Protein AF-A0A1Z5L1W4-F1 (afdb_monomer_lite)

Structure (mmCIF, N/CA/C/O backbone):
data_AF-A0A1Z5L1W4-F1
#
_entry.id   AF-A0A1Z5L1W4-F1
#
loop_
_atom_site.group_PDB
_atom_site.id
_atom_site.type_symbol
_atom_site.label_atom_id
_atom_site.label_alt_id
_atom_site.label_comp_id
_atom_site.label_asym_id
_atom_site.label_entity_id
_atom_site.label_seq_id
_atom_site.pdbx_PDB_ins_code
_atom_site.Cartn_x
_atom_site.Cartn_y
_atom_site.Cartn_z
_atom_site.occupancy
_atom_site.B_iso_or_equiv
_atom_site.auth_seq_id
_atom_site.auth_comp_id
_atom_site.auth_asym_id
_atom_site.auth_atom_id
_atom_site.pdbx_PDB_model_num
ATOM 1 N N . MET A 1 1 ? -1.604 -11.770 1.057 1.00 93.19 1 MET A N 1
ATOM 2 C CA . MET A 1 1 ? -1.710 -11.382 -0.365 1.00 93.19 1 MET A CA 1
ATOM 3 C C . MET A 1 1 ? -0.451 -11.802 -1.114 1.00 93.19 1 MET A C 1
ATOM 5 O O . MET A 1 1 ? 0.637 -11.669 -0.564 1.00 93.19 1 MET A O 1
ATOM 9 N N . VAL A 1 2 ? -0.589 -12.311 -2.341 1.00 95.31 2 VAL A N 1
ATOM 10 C CA . VAL A 1 2 ? 0.528 -12.642 -3.246 1.00 95.31 2 VAL A CA 1
ATOM 11 C C . VAL A 1 2 ? 0.276 -11.932 -4.571 1.00 95.31 2 VAL A C 1
ATOM 13 O O . VAL A 1 2 ? -0.836 -12.014 -5.083 1.00 95.31 2 VAL A O 1
ATOM 16 N N . PHE A 1 3 ? 1.268 -11.223 -5.106 1.00 95.44 3 PHE A N 1
ATOM 17 C CA . PHE A 1 3 ? 1.092 -10.389 -6.296 1.00 95.44 3 PHE A CA 1
ATOM 18 C C . PHE A 1 3 ? 2.382 -10.239 -7.113 1.00 95.44 3 PHE A C 1
ATOM 20 O O . PHE A 1 3 ? 3.476 -10.598 -6.672 1.00 95.44 3 PHE A O 1
ATOM 27 N N . ARG A 1 4 ? 2.247 -9.703 -8.331 1.00 95.19 4 ARG A N 1
ATOM 28 C CA . ARG A 1 4 ? 3.362 -9.285 -9.191 1.00 95.19 4 ARG A CA 1
ATOM 29 C C . ARG A 1 4 ? 3.053 -7.908 -9.764 1.00 95.19 4 ARG A C 1
ATOM 31 O O . ARG A 1 4 ? 1.977 -7.719 -10.321 1.00 95.19 4 ARG A O 1
ATOM 38 N N . VAL A 1 5 ? 4.008 -6.987 -9.664 1.00 95.12 5 VAL A N 1
ATOM 39 C CA . VAL A 1 5 ? 3.974 -5.703 -10.375 1.00 95.12 5 VAL A CA 1
ATOM 40 C C . VAL A 1 5 ? 5.084 -5.725 -11.414 1.00 95.12 5 VAL A C 1
ATOM 42 O O . VAL A 1 5 ? 6.263 -5.834 -11.074 1.00 95.12 5 VAL A O 1
ATOM 45 N N . THR A 1 6 ? 4.713 -5.663 -12.688 1.00 94.50 6 THR A N 1
ATOM 46 C CA . THR A 1 6 ? 5.654 -5.739 -13.811 1.00 94.50 6 THR A CA 1
ATOM 47 C C . THR A 1 6 ? 5.457 -4.562 -14.747 1.00 94.50 6 THR A C 1
ATOM 49 O O . THR A 1 6 ? 4.325 -4.194 -15.044 1.00 94.50 6 THR A O 1
ATOM 52 N N . GLY A 1 7 ? 6.549 -4.000 -15.252 1.00 94.19 7 GLY A N 1
ATOM 53 C CA . GLY A 1 7 ? 6.509 -2.914 -16.224 1.00 94.19 7 GLY A CA 1
ATOM 54 C C . GLY A 1 7 ? 7.830 -2.783 -16.969 1.00 94.19 7 GLY A C 1
ATOM 55 O O . GLY A 1 7 ? 8.856 -3.306 -16.534 1.00 94.19 7 GLY A O 1
ATOM 56 N N . ARG A 1 8 ? 7.808 -2.085 -18.108 1.00 92.44 8 ARG A N 1
ATOM 57 C CA . ARG A 1 8 ? 9.028 -1.801 -18.870 1.00 92.44 8 ARG A CA 1
ATOM 58 C C . ARG A 1 8 ? 9.893 -0.797 -18.106 1.00 92.44 8 ARG A C 1
ATOM 60 O O . ARG A 1 8 ? 9.390 0.223 -17.653 1.00 92.44 8 ARG A O 1
ATOM 67 N N . GLY A 1 9 ? 11.194 -1.064 -18.035 1.00 88.06 9 GLY A N 1
ATOM 68 C CA . GLY A 1 9 ? 12.161 -0.168 -17.404 1.00 88.06 9 GLY A CA 1
ATOM 69 C C . GLY A 1 9 ? 12.188 -0.247 -15.876 1.00 88.06 9 GLY A C 1
ATOM 70 O O . GLY A 1 9 ? 11.496 -1.049 -15.248 1.00 88.06 9 GLY A O 1
ATOM 71 N N . ARG A 1 10 ? 13.054 0.584 -15.285 1.00 81.50 10 ARG A N 1
ATOM 72 C CA . ARG A 1 10 ? 13.281 0.620 -13.835 1.00 81.50 10 ARG A CA 1
ATOM 73 C C . ARG A 1 10 ? 12.176 1.367 -13.090 1.00 81.50 10 ARG A C 1
ATOM 75 O O . ARG A 1 10 ? 11.801 0.944 -12.007 1.00 81.50 10 ARG A O 1
ATOM 82 N N . LEU A 1 11 ? 11.616 2.424 -13.676 1.00 84.44 11 LEU A N 1
ATOM 83 C CA . LEU A 1 11 ? 10.526 3.215 -13.091 1.00 84.44 11 LEU A CA 1
ATOM 84 C C . LEU A 1 11 ? 9.157 2.701 -13.553 1.00 84.44 11 LEU A C 1
ATOM 86 O O . LEU A 1 11 ? 9.052 1.998 -14.559 1.00 84.44 11 LEU A O 1
ATOM 90 N N . GLY A 1 12 ? 8.117 2.972 -12.778 1.00 89.38 12 GLY A N 1
ATOM 91 C CA . GLY A 1 12 ? 6.736 2.605 -13.077 1.00 89.38 12 GLY A CA 1
ATOM 92 C C . GLY A 1 12 ? 5.840 2.940 -11.898 1.00 89.38 12 GLY A C 1
ATOM 93 O O . GLY A 1 12 ? 6.330 3.027 -10.778 1.00 89.38 12 GLY A O 1
ATOM 94 N N . ALA A 1 13 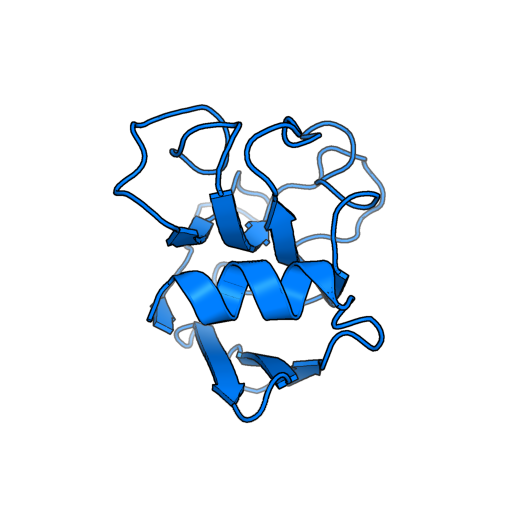? 4.566 3.163 -12.194 1.00 91.19 13 ALA A N 1
ATOM 95 C CA . ALA A 1 13 ? 3.652 3.892 -11.331 1.00 91.19 13 ALA A CA 1
ATOM 96 C C . ALA A 1 13 ? 2.212 3.357 -11.474 1.00 91.19 13 ALA A C 1
ATOM 98 O O . ALA A 1 13 ? 1.908 2.678 -12.460 1.00 91.19 13 ALA A O 1
ATOM 99 N N . ASP A 1 14 ? 1.300 3.624 -10.537 1.00 90.31 14 ASP A N 1
ATOM 100 C CA . ASP A 1 14 ? 1.555 4.233 -9.213 1.00 90.31 14 ASP A CA 1
ATOM 101 C C . ASP A 1 14 ? 1.822 3.143 -8.168 1.00 90.31 14 ASP A C 1
ATOM 103 O O . ASP A 1 14 ? 2.757 3.222 -7.378 1.00 90.31 14 ASP A O 1
ATOM 107 N N . GLY A 1 15 ? 1.103 2.023 -8.250 1.00 94.88 15 GLY A N 1
ATOM 108 C CA . 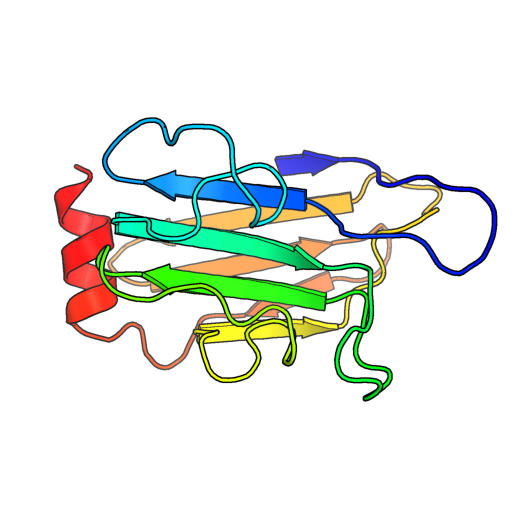GLY A 1 15 ? 1.301 0.873 -7.377 1.00 94.88 15 GLY A CA 1
ATOM 109 C C . GLY A 1 15 ? 0.006 0.101 -7.182 1.00 94.88 15 GLY A C 1
ATOM 110 O O . GLY A 1 15 ? -0.807 -0.008 -8.100 1.00 94.88 15 GLY A O 1
ATOM 111 N N . LEU A 1 16 ? -0.195 -0.436 -5.981 1.00 96.31 16 LEU A N 1
ATOM 112 C CA . LEU A 1 16 ? -1.456 -1.069 -5.593 1.00 96.31 16 LEU A CA 1
ATOM 113 C C . LEU A 1 16 ? -1.731 -0.901 -4.101 1.00 96.31 16 LEU A C 1
ATOM 115 O O . LEU A 1 16 ? -0.823 -0.648 -3.311 1.00 96.31 16 LEU A O 1
ATOM 119 N N . ALA A 1 17 ? -2.985 -1.106 -3.714 1.00 96.62 17 ALA A N 1
ATOM 120 C CA . ALA A 1 17 ? -3.413 -1.014 -2.329 1.00 96.62 17 ALA A CA 1
ATOM 121 C C . ALA A 1 17 ? -4.267 -2.215 -1.918 1.00 96.62 17 ALA A C 1
ATOM 123 O O . ALA A 1 17 ? -5.083 -2.721 -2.691 1.00 96.62 17 ALA A O 1
ATOM 124 N N . PHE A 1 18 ? -4.095 -2.646 -0.672 1.00 96.19 18 PHE A N 1
ATOM 125 C CA . PHE A 1 18 ? -5.028 -3.519 0.027 1.00 96.19 18 PHE A CA 1
ATOM 126 C C . PHE A 1 18 ? -5.907 -2.679 0.955 1.00 96.19 18 PHE A C 1
ATOM 128 O O . PHE A 1 18 ? -5.402 -1.823 1.680 1.00 96.19 18 PHE A O 1
ATOM 135 N N . TRP A 1 19 ? -7.206 -2.970 0.966 1.00 95.00 19 TRP A N 1
ATOM 136 C CA . TRP A 1 19 ? -8.202 -2.227 1.731 1.00 95.00 19 TRP A CA 1
ATOM 137 C C . TRP A 1 19 ? -8.930 -3.138 2.717 1.00 95.00 19 TRP A C 1
ATOM 139 O O . TRP A 1 19 ? -9.407 -4.210 2.345 1.00 95.00 19 TRP A O 1
ATOM 149 N N . TYR A 1 20 ? -9.053 -2.677 3.958 1.00 93.62 20 TYR A N 1
ATOM 150 C CA . TYR A 1 20 ? -9.950 -3.232 4.967 1.00 93.62 20 TYR A CA 1
ATOM 151 C C . TYR A 1 20 ? -10.772 -2.086 5.559 1.00 93.62 20 TYR A C 1
ATOM 153 O O . TYR A 1 20 ? -10.296 -1.338 6.414 1.00 93.62 20 TYR A O 1
ATOM 161 N N . THR A 1 21 ? -11.978 -1.908 5.028 1.00 93.75 21 THR A N 1
ATOM 162 C CA . THR A 1 21 ? -12.835 -0.736 5.246 1.00 93.75 21 THR A CA 1
ATOM 163 C C . THR A 1 21 ? -14.245 -1.152 5.660 1.00 93.75 21 THR A C 1
ATOM 165 O O . THR A 1 21 ? -14.663 -2.279 5.400 1.00 93.75 21 THR A O 1
ATOM 168 N N . ASP A 1 22 ? -14.985 -0.231 6.278 1.00 92.88 22 ASP A N 1
ATOM 169 C CA . ASP A 1 22 ? -16.388 -0.401 6.711 1.00 92.88 22 ASP A CA 1
ATOM 170 C C . ASP A 1 22 ? -17.355 -0.775 5.592 1.00 92.88 22 ASP A C 1
ATOM 172 O O . ASP A 1 22 ? -18.340 -1.483 5.802 1.00 92.88 22 ASP A O 1
ATOM 176 N N . ARG A 1 23 ? -17.059 -0.316 4.383 1.00 91.38 23 ARG A N 1
ATOM 177 C CA . ARG A 1 23 ? -17.838 -0.598 3.186 1.00 91.38 23 ARG A CA 1
ATOM 178 C C . ARG A 1 23 ? -16.936 -0.784 1.984 1.00 91.38 23 ARG A C 1
ATOM 180 O O . ARG A 1 23 ? -15.778 -0.366 1.966 1.00 91.38 23 ARG A O 1
ATOM 187 N N . ARG A 1 24 ? -17.502 -1.364 0.926 1.00 93.31 24 ARG A N 1
ATOM 188 C CA . ARG A 1 24 ? -16.854 -1.387 -0.385 1.00 93.31 24 ARG A CA 1
ATOM 189 C C . ARG A 1 24 ? -16.745 0.042 -0.914 1.00 93.31 24 ARG A C 1
ATOM 191 O O . ARG A 1 24 ? -17.760 0.703 -1.127 1.00 93.31 24 ARG A O 1
ATOM 198 N N . MET A 1 25 ? -15.519 0.487 -1.152 1.00 94.12 25 MET A N 1
ATOM 199 C CA . MET A 1 25 ? -15.248 1.836 -1.638 1.00 94.12 25 MET A CA 1
ATOM 200 C C . MET A 1 25 ? -15.520 1.953 -3.150 1.00 94.12 25 MET A C 1
ATOM 202 O O . MET A 1 25 ? -15.318 0.978 -3.886 1.00 94.12 25 MET A O 1
ATOM 206 N N . PRO A 1 26 ? -15.995 3.117 -3.635 1.00 95.06 26 PRO A N 1
ATOM 207 C CA . PRO A 1 26 ? -16.034 3.408 -5.063 1.00 95.06 26 PRO A CA 1
ATOM 208 C C . PRO A 1 26 ? -14.615 3.603 -5.617 1.00 95.06 26 PRO A C 1
ATOM 210 O O . PRO A 1 26 ? -13.658 3.797 -4.864 1.00 95.06 26 PRO A O 1
ATOM 213 N N . SER A 1 27 ? -14.488 3.571 -6.944 1.00 96.31 27 SER A N 1
ATOM 214 C CA . SER A 1 27 ? -13.237 3.926 -7.618 1.00 96.31 27 SER A CA 1
ATOM 215 C C . SER A 1 27 ? -12.864 5.385 -7.358 1.00 96.31 27 SER A C 1
ATOM 217 O O . SER A 1 27 ? -13.741 6.237 -7.219 1.00 96.31 27 SER A O 1
ATOM 219 N N . GLY A 1 28 ? -11.567 5.676 -7.320 1.00 95.75 28 GLY A N 1
ATOM 220 C CA . GLY A 1 28 ? -11.062 7.015 -7.033 1.00 95.75 28 GLY A CA 1
ATOM 221 C C . GLY A 1 28 ? -9.550 7.139 -7.241 1.00 95.75 28 GLY A C 1
ATOM 222 O O . GLY A 1 28 ? -8.942 6.242 -7.834 1.00 95.75 28 GLY A O 1
ATOM 223 N N . PRO A 1 29 ? -8.949 8.250 -6.783 1.00 94.81 29 PRO A N 1
ATOM 224 C CA . PRO A 1 29 ? -7.563 8.586 -7.096 1.00 94.81 29 PRO A CA 1
ATOM 225 C C . PRO A 1 29 ? -6.534 7.765 -6.308 1.00 94.81 29 PRO A C 1
ATOM 227 O O . PRO A 1 29 ? -5.425 7.579 -6.787 1.00 94.81 29 PRO A O 1
ATOM 230 N N . VAL A 1 30 ? -6.882 7.220 -5.138 1.00 95.69 30 VAL A N 1
ATOM 231 C CA . VAL A 1 30 ? -5.920 6.548 -4.251 1.00 95.69 30 VAL A CA 1
ATOM 232 C C . VAL A 1 30 ? -5.755 5.095 -4.671 1.00 95.69 30 VAL A C 1
ATOM 234 O O . VAL A 1 30 ? -6.547 4.234 -4.283 1.00 95.69 30 VAL A O 1
ATOM 237 N N . PHE A 1 31 ? -4.746 4.818 -5.502 1.00 95.31 31 PHE A N 1
ATOM 238 C CA . PHE A 1 31 ? -4.461 3.478 -6.039 1.00 95.31 31 PHE A CA 1
ATOM 239 C C . PHE A 1 31 ? -5.711 2.798 -6.640 1.00 95.31 31 PHE A C 1
ATOM 241 O O . PHE A 1 31 ? -5.929 1.593 -6.490 1.00 95.31 31 PHE A O 1
ATOM 248 N N . GLY A 1 32 ? -6.567 3.596 -7.291 1.00 95.19 32 GLY A N 1
ATOM 249 C CA . GLY A 1 32 ? -7.822 3.157 -7.906 1.00 95.19 32 GLY A CA 1
ATOM 250 C C . GLY A 1 32 ? -9.054 3.161 -6.990 1.00 95.19 32 GLY A C 1
ATOM 251 O O . GLY A 1 32 ? -10.128 2.758 -7.441 1.00 95.19 32 GLY A O 1
ATOM 252 N N . SER A 1 33 ? -8.941 3.620 -5.740 1.00 96.19 33 SER A N 1
ATOM 253 C CA . SER A 1 33 ? -10.025 3.702 -4.748 1.00 96.19 33 SER A CA 1
ATOM 254 C C . SER A 1 33 ? -10.269 5.139 -4.262 1.00 96.19 33 SER A C 1
ATOM 256 O O . SER A 1 33 ? -9.481 6.049 -4.516 1.00 96.19 33 SER A O 1
ATOM 258 N N . SER A 1 34 ? -11.393 5.350 -3.580 1.00 95.00 34 SER A N 1
ATOM 259 C CA . SER A 1 34 ? -11.791 6.625 -2.967 1.00 95.00 34 SER A CA 1
ATOM 260 C C . SER A 1 34 ? -10.719 7.209 -2.033 1.00 95.00 34 SER A C 1
ATOM 262 O O . SER A 1 34 ? -10.028 6.473 -1.332 1.00 95.00 34 SER A O 1
ATOM 264 N N . ASP A 1 35 ? -10.640 8.539 -1.970 1.00 93.94 35 ASP A N 1
ATOM 265 C CA . ASP A 1 35 ? -9.664 9.297 -1.169 1.00 93.94 35 ASP A CA 1
ATOM 266 C C . ASP A 1 35 ? -9.942 9.316 0.340 1.00 93.94 35 ASP A C 1
ATOM 268 O O . ASP A 1 35 ? -9.021 9.420 1.147 1.00 93.94 35 ASP A O 1
ATOM 272 N N . LYS A 1 36 ? -11.213 9.189 0.714 1.00 93.94 36 LYS A N 1
ATOM 273 C CA . LYS A 1 36 ? -11.709 9.138 2.087 1.00 93.94 36 LYS A CA 1
ATOM 274 C C . LYS A 1 36 ? -12.222 7.746 2.374 1.00 93.94 36 LYS A C 1
ATOM 276 O O . LYS A 1 36 ? -13.202 7.320 1.767 1.00 93.94 36 LYS A O 1
ATOM 281 N N . TRP A 1 37 ? -11.597 7.052 3.316 1.00 94.00 37 TRP A N 1
ATOM 282 C CA . TRP A 1 37 ? -12.027 5.728 3.762 1.00 94.00 37 TRP A CA 1
ATOM 283 C C . TRP A 1 37 ? -12.077 5.657 5.283 1.00 94.00 37 TRP A C 1
ATOM 285 O O . TRP A 1 37 ? -11.333 6.354 5.969 1.00 94.00 37 TRP A O 1
ATOM 295 N N . LEU A 1 38 ? -12.947 4.794 5.799 1.00 93.62 38 LEU A N 1
ATOM 296 C CA . LEU A 1 38 ? -13.011 4.452 7.212 1.00 93.62 38 LEU A CA 1
ATOM 297 C C . LEU A 1 38 ? -12.407 3.054 7.388 1.00 93.62 38 LEU A C 1
ATOM 299 O O . LEU A 1 38 ? -13.022 2.058 7.011 1.00 93.62 38 LEU A O 1
ATOM 303 N N . GLY A 1 39 ? -11.179 2.977 7.902 1.00 93.12 39 GLY A N 1
ATOM 304 C CA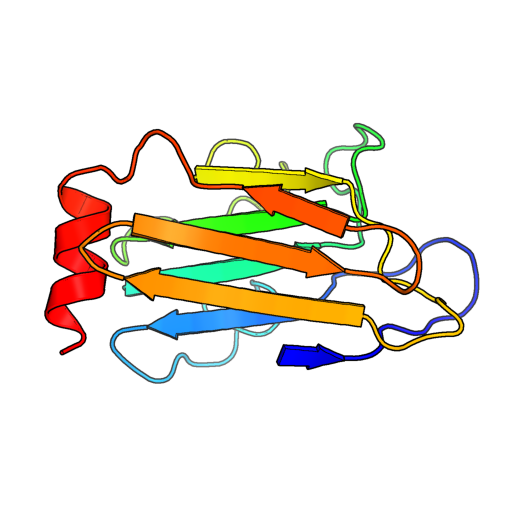 . GLY A 1 39 ? -10.471 1.708 8.095 1.00 93.12 39 GLY A CA 1
ATOM 305 C C . GLY A 1 39 ? -8.988 1.754 7.728 1.00 93.12 39 GLY A C 1
ATOM 306 O O . GLY A 1 39 ? -8.335 2.793 7.834 1.00 93.12 39 GLY A O 1
ATOM 307 N N . LEU A 1 40 ? -8.452 0.608 7.309 1.00 93.56 40 LEU A N 1
ATOM 308 C CA . LEU A 1 40 ? -7.041 0.377 6.998 1.00 93.56 40 LEU A CA 1
ATOM 309 C C . LEU A 1 40 ? -6.802 0.340 5.480 1.00 93.56 40 LEU A C 1
ATOM 311 O O . LEU A 1 40 ? -7.453 -0.414 4.756 1.00 93.56 40 LEU A O 1
ATOM 315 N N . GLY A 1 41 ? -5.808 1.101 5.030 1.00 95.19 41 GLY A N 1
ATOM 316 C CA . GLY A 1 41 ? -5.166 0.967 3.726 1.00 95.19 41 GLY A CA 1
ATOM 317 C C . GLY A 1 41 ? -3.727 0.483 3.901 1.00 95.19 41 GLY A C 1
ATOM 318 O O . GLY A 1 41 ? -3.000 0.987 4.758 1.00 95.19 41 GLY A O 1
ATOM 319 N N . VAL A 1 42 ? -3.308 -0.504 3.112 1.00 95.94 42 VAL A N 1
ATOM 320 C CA . VAL A 1 42 ? -1.901 -0.915 3.007 1.00 95.94 42 VAL A CA 1
ATOM 321 C C . VAL A 1 42 ? -1.453 -0.683 1.574 1.00 95.94 42 VAL A C 1
ATOM 323 O O . VAL A 1 42 ? -1.925 -1.359 0.660 1.00 95.94 42 VAL A O 1
ATOM 326 N N . PHE A 1 43 ? -0.556 0.277 1.391 1.00 96.62 43 PHE A N 1
ATOM 327 C CA . PHE A 1 43 ? -0.103 0.760 0.095 1.00 96.62 43 PHE A CA 1
ATOM 328 C C . PHE A 1 43 ? 1.229 0.120 -0.269 1.00 96.62 43 PHE A C 1
ATOM 330 O O . PHE A 1 43 ? 2.129 0.024 0.563 1.00 96.62 43 PHE A O 1
ATOM 337 N N . MET A 1 44 ? 1.333 -0.334 -1.509 1.00 96.12 44 MET A N 1
ATOM 338 C CA . MET A 1 44 ? 2.571 -0.733 -2.164 1.00 96.12 44 MET A CA 1
ATOM 339 C C . MET A 1 44 ? 2.825 0.295 -3.255 1.00 96.12 44 MET A C 1
ATOM 341 O O . MET A 1 44 ? 2.402 0.116 -4.399 1.00 96.12 44 MET A O 1
ATOM 345 N N . ASP A 1 45 ? 3.463 1.385 -2.847 1.00 95.69 45 ASP A N 1
ATOM 346 C CA . ASP A 1 45 ? 3.760 2.535 -3.682 1.00 95.69 45 ASP A CA 1
ATOM 347 C C . ASP A 1 45 ? 5.057 2.300 -4.449 1.00 95.69 45 ASP A C 1
ATOM 349 O O . ASP A 1 45 ? 6.063 1.864 -3.889 1.00 95.69 45 ASP A O 1
ATOM 353 N N . SER A 1 46 ? 5.018 2.507 -5.756 1.00 94.31 46 SER A N 1
ATOM 354 C CA . SER A 1 46 ? 6.159 2.286 -6.638 1.00 94.31 46 SER A CA 1
ATOM 355 C C . SER A 1 46 ? 6.711 3.546 -7.271 1.00 94.31 46 SER A C 1
ATOM 357 O O . SER A 1 46 ? 7.805 3.479 -7.842 1.00 94.31 46 SER A O 1
ATOM 359 N N . PHE A 1 47 ? 5.978 4.651 -7.181 1.00 93.44 47 PHE A N 1
ATOM 360 C CA . PHE A 1 47 ? 6.371 5.913 -7.772 1.00 93.44 47 PHE A CA 1
ATOM 361 C C . PHE A 1 47 ? 6.809 6.867 -6.672 1.00 93.44 47 PHE A C 1
ATOM 363 O O . PHE A 1 47 ? 6.288 6.821 -5.572 1.00 93.44 47 PHE A O 1
ATOM 370 N N . ASP A 1 48 ? 7.838 7.650 -6.956 1.00 90.88 48 ASP A N 1
ATOM 371 C CA . ASP A 1 48 ? 8.412 8.606 -6.016 1.00 90.88 48 ASP A CA 1
ATOM 372 C C . ASP A 1 48 ? 7.854 9.987 -6.372 1.00 90.88 48 ASP A C 1
ATOM 374 O O . ASP A 1 48 ? 8.403 10.669 -7.246 1.00 90.88 48 ASP A O 1
ATOM 378 N N . ASN A 1 49 ? 6.706 10.364 -5.794 1.00 90.06 49 ASN A N 1
ATOM 379 C CA . ASN A 1 49 ? 6.109 11.671 -6.078 1.00 90.06 49 ASN A CA 1
ATOM 380 C C . ASN A 1 49 ? 6.842 12.799 -5.338 1.00 90.06 49 ASN A C 1
ATOM 382 O O . ASN A 1 49 ? 6.844 13.939 -5.815 1.00 90.06 49 ASN A O 1
ATOM 386 N N . ASP A 1 50 ? 7.478 12.496 -4.202 1.00 89.31 50 ASP A N 1
ATOM 387 C CA . ASP A 1 50 ? 8.138 13.482 -3.344 1.00 89.31 50 ASP A CA 1
ATOM 388 C C . ASP A 1 50 ? 9.633 13.706 -3.669 1.00 89.31 50 ASP A C 1
ATOM 390 O O . ASP A 1 50 ? 10.264 14.621 -3.127 1.00 89.31 50 ASP A O 1
ATOM 394 N N . ASN A 1 51 ? 10.168 12.940 -4.626 1.00 89.50 51 ASN A N 1
ATOM 395 C CA . ASN A 1 51 ? 11.553 12.919 -5.101 1.00 89.50 51 ASN A CA 1
ATOM 396 C C . ASN A 1 51 ? 12.591 12.635 -4.000 1.00 89.50 51 ASN A C 1
ATOM 398 O O . ASN A 1 51 ? 13.737 13.103 -4.088 1.00 89.50 51 ASN A O 1
ATOM 402 N N . LYS A 1 52 ? 12.232 11.882 -2.953 1.00 91.00 52 LYS A N 1
ATOM 403 C CA . LYS A 1 52 ? 13.167 11.522 -1.871 1.00 91.00 52 LYS A CA 1
ATOM 404 C C . LYS A 1 52 ? 13.902 10.204 -2.107 1.00 91.00 52 LYS A C 1
ATOM 406 O O . LYS A 1 52 ? 14.737 9.832 -1.279 1.00 91.00 52 LYS A O 1
ATOM 411 N N . ASN A 1 53 ? 13.693 9.537 -3.242 1.00 88.44 53 ASN A N 1
ATOM 412 C CA . ASN A 1 53 ? 14.306 8.257 -3.610 1.00 88.44 53 ASN A CA 1
ATOM 413 C C . ASN A 1 53 ? 14.057 7.147 -2.573 1.00 88.44 53 ASN A C 1
ATOM 415 O O . ASN A 1 53 ? 14.939 6.335 -2.278 1.00 88.44 53 ASN A O 1
ATOM 419 N N . ASN A 1 54 ? 12.850 7.112 -2.014 1.00 89.12 54 ASN A N 1
ATOM 420 C CA . ASN A 1 54 ? 12.403 6.192 -0.968 1.00 89.12 54 ASN A CA 1
ATOM 421 C C . ASN A 1 54 ? 11.279 5.251 -1.449 1.00 89.12 54 ASN A C 1
ATOM 423 O O . ASN A 1 54 ? 10.502 4.753 -0.634 1.00 89.12 54 ASN A O 1
ATOM 427 N N . ASN A 1 55 ? 11.248 4.934 -2.746 1.00 92.00 55 ASN A N 1
ATOM 428 C CA . ASN A 1 55 ? 10.270 4.037 -3.369 1.00 92.00 55 ASN A CA 1
ATOM 429 C C . ASN A 1 55 ? 11.022 2.943 -4.164 1.00 92.00 55 ASN A C 1
ATOM 431 O O . ASN A 1 55 ? 12.128 3.187 -4.661 1.00 92.00 55 ASN A O 1
ATOM 435 N N . PRO A 1 56 ? 10.471 1.722 -4.316 1.00 93.44 56 PRO A N 1
ATOM 436 C CA . PRO A 1 56 ? 9.149 1.292 -3.864 1.00 93.44 56 PRO A CA 1
ATOM 437 C C . PRO A 1 56 ? 9.030 1.101 -2.345 1.00 93.44 56 PRO A C 1
ATOM 439 O O . PRO A 1 56 ? 9.937 0.575 -1.688 1.00 93.44 56 PRO A O 1
ATOM 442 N N . TYR A 1 57 ? 7.888 1.509 -1.799 1.00 95.06 57 TYR A N 1
ATOM 443 C CA . TYR A 1 57 ? 7.613 1.556 -0.370 1.00 95.06 57 TYR A CA 1
ATOM 444 C C . TYR A 1 57 ? 6.330 0.798 -0.034 1.00 95.06 57 TYR A C 1
ATOM 446 O O . TYR A 1 57 ? 5.324 0.896 -0.735 1.00 95.06 57 TYR A O 1
ATOM 454 N N . VAL A 1 58 ? 6.360 0.020 1.048 1.00 95.25 58 VAL A N 1
ATOM 455 C CA . VAL A 1 58 ? 5.162 -0.627 1.589 1.00 95.25 58 VAL A CA 1
ATOM 456 C C . VAL A 1 58 ? 4.814 0.035 2.907 1.00 95.25 58 VAL A C 1
ATOM 458 O O . VAL A 1 58 ? 5.614 -0.001 3.836 1.00 95.25 58 VAL A O 1
ATOM 461 N N . MET A 1 59 ? 3.618 0.603 3.007 1.00 94.62 59 MET A N 1
ATOM 462 C CA . MET A 1 59 ? 3.169 1.352 4.182 1.00 94.62 59 MET A CA 1
ATOM 463 C C . MET A 1 59 ? 1.744 1.004 4.574 1.00 94.62 59 MET A C 1
ATOM 465 O O . MET A 1 59 ? 0.939 0.578 3.749 1.00 94.62 59 MET A O 1
ATOM 469 N N . ALA A 1 60 ? 1.424 1.213 5.846 1.00 94.31 60 ALA A N 1
ATOM 470 C CA . ALA A 1 60 ? 0.070 1.101 6.368 1.00 94.31 60 ALA A CA 1
ATOM 4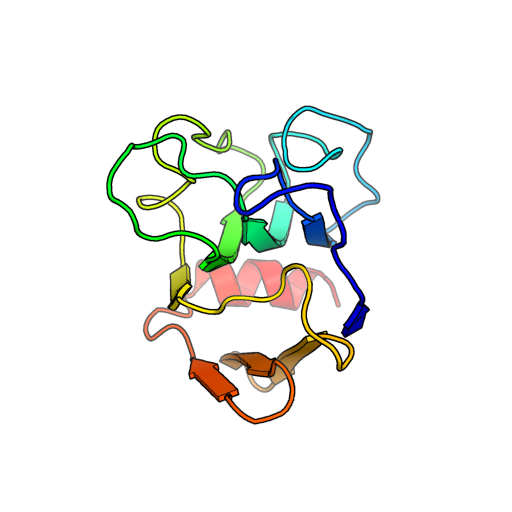71 C C . ALA A 1 60 ? -0.445 2.471 6.818 1.00 94.31 60 ALA A C 1
ATOM 473 O O . ALA A 1 60 ? 0.278 3.226 7.464 1.00 94.31 60 ALA A O 1
ATOM 474 N N . MET A 1 61 ? -1.712 2.761 6.538 1.00 93.38 61 MET A N 1
ATOM 475 C CA . MET A 1 61 ? -2.403 3.985 6.937 1.00 93.38 61 MET A CA 1
ATOM 476 C C . MET A 1 61 ? -3.803 3.658 7.438 1.00 93.38 61 MET A C 1
ATOM 478 O O . MET A 1 61 ? -4.530 2.870 6.835 1.00 93.38 61 MET A O 1
ATOM 482 N N . VAL A 1 62 ? -4.210 4.317 8.518 1.00 92.06 62 VAL A N 1
ATOM 483 C CA . VAL A 1 62 ? -5.584 4.254 9.014 1.00 92.06 62 VAL A CA 1
ATOM 484 C C . VAL A 1 62 ? -6.241 5.609 8.855 1.00 92.06 62 VAL A C 1
ATOM 486 O O . VAL A 1 62 ? -5.645 6.644 9.162 1.00 92.06 62 VAL A O 1
ATOM 489 N N . ASN A 1 63 ? -7.474 5.586 8.369 1.00 92.31 63 ASN A N 1
ATOM 490 C CA . ASN A 1 63 ? -8.264 6.774 8.110 1.00 92.31 63 ASN A CA 1
ATOM 491 C C . ASN A 1 63 ? -9.631 6.646 8.797 1.00 92.31 63 ASN A C 1
ATOM 493 O O . ASN A 1 63 ? -10.180 5.551 8.941 1.00 92.31 63 ASN A O 1
ATOM 497 N N . ASP A 1 64 ? -10.135 7.776 9.280 1.00 91.25 64 ASP A N 1
ATOM 498 C CA . ASP A 1 64 ? -11.402 7.926 9.997 1.00 91.25 64 ASP A CA 1
ATOM 499 C C . ASP A 1 64 ? -12.538 8.413 9.076 1.00 91.25 64 ASP A C 1
ATOM 501 O O . ASP A 1 64 ? -13.595 8.825 9.546 1.00 91.25 64 ASP A O 1
ATOM 505 N N . GLY A 1 65 ? -12.320 8.373 7.759 1.00 92.06 65 GLY A N 1
ATOM 506 C CA . GLY A 1 65 ? -13.246 8.857 6.738 1.00 92.06 65 GLY A CA 1
ATOM 507 C C . GLY A 1 65 ? -13.149 10.357 6.459 1.00 92.06 65 GLY A C 1
ATOM 508 O O . GLY A 1 65 ? -13.856 10.842 5.577 1.00 92.06 65 GLY A O 1
ATOM 509 N N . LEU A 1 66 ? -12.293 11.095 7.174 1.00 90.56 66 LEU A N 1
ATOM 510 C CA . LEU A 1 66 ? -12.197 12.552 7.048 1.00 90.56 66 LEU A CA 1
ATOM 511 C C . LEU A 1 66 ? -10.955 13.010 6.286 1.00 90.56 66 LEU A C 1
ATOM 513 O O . LEU A 1 66 ? -10.988 14.068 5.658 1.00 90.56 66 LEU A O 1
ATOM 517 N N . LYS A 1 67 ? -9.861 12.245 6.347 1.00 90.88 67 LYS A N 1
ATOM 518 C CA . LYS A 1 67 ? -8.591 12.639 5.729 1.00 90.88 67 LYS A CA 1
ATOM 519 C C . LYS A 1 67 ? -8.578 12.289 4.247 1.00 90.88 67 LYS A C 1
ATOM 521 O O . LYS A 1 67 ? -9.013 11.206 3.866 1.00 90.88 67 LYS A O 1
ATOM 526 N N . GLU A 1 68 ? -8.017 13.184 3.448 1.00 94.56 68 GLU A N 1
ATOM 527 C CA . GLU A 1 68 ? -7.661 12.935 2.050 1.00 94.56 68 GLU A CA 1
ATOM 528 C C . GLU A 1 68 ? -6.209 12.454 1.988 1.00 94.56 68 GLU A C 1
ATOM 530 O O . GLU A 1 68 ? -5.367 12.919 2.762 1.00 94.56 68 GLU A O 1
ATOM 535 N N . TYR A 1 69 ? -5.915 11.503 1.104 1.00 93.50 69 TYR A N 1
ATOM 536 C CA . TYR A 1 69 ? -4.559 10.981 0.937 1.00 93.50 69 TYR A CA 1
ATOM 537 C C . TYR A 1 69 ? -3.656 11.994 0.222 1.00 93.50 69 TYR A C 1
ATOM 539 O O . TYR A 1 69 ? -3.972 12.456 -0.880 1.00 93.50 69 TYR A O 1
ATOM 547 N N . ASP A 1 70 ? -2.521 12.321 0.838 1.00 92.56 70 ASP A N 1
ATOM 548 C CA . ASP A 1 70 ? -1.551 13.267 0.288 1.00 92.56 70 ASP A CA 1
ATOM 549 C C . ASP A 1 70 ? -0.593 12.581 -0.694 1.00 92.56 70 ASP A C 1
ATOM 551 O O . ASP A 1 70 ? 0.481 12.113 -0.320 1.00 92.56 70 ASP A O 1
ATOM 555 N N . HIS A 1 71 ? -0.982 12.559 -1.969 1.00 88.62 71 HIS A N 1
ATOM 556 C CA . HIS A 1 71 ? -0.169 11.995 -3.050 1.00 88.62 71 HIS A CA 1
ATOM 557 C C . HIS A 1 71 ? 1.134 12.767 -3.296 1.00 88.62 71 HIS A C 1
ATOM 559 O O . HIS A 1 71 ? 2.047 12.218 -3.894 1.00 88.62 71 HIS A O 1
ATOM 565 N N . ASN A 1 72 ? 1.243 14.036 -2.883 1.00 89.50 72 ASN A N 1
ATOM 566 C CA . ASN A 1 72 ? 2.458 14.817 -3.138 1.00 89.50 72 ASN A CA 1
ATOM 567 C C . ASN A 1 72 ? 3.603 14.430 -2.194 1.00 89.50 72 ASN A C 1
ATOM 569 O O . ASN A 1 72 ? 4.755 14.758 -2.465 1.00 89.50 72 ASN A O 1
ATOM 573 N N . SER A 1 73 ? 3.278 13.796 -1.064 1.00 90.19 73 SER A N 1
ATOM 574 C CA . SER A 1 73 ? 4.247 13.328 -0.073 1.00 90.19 73 SER A CA 1
ATOM 575 C C . SER A 1 73 ? 4.245 11.809 0.091 1.00 90.19 73 SER A C 1
ATOM 577 O O . SER A 1 73 ? 4.707 11.321 1.120 1.00 90.19 73 SER A O 1
ATOM 579 N N . ASP A 1 74 ? 3.667 11.061 -0.855 1.00 87.44 74 ASP A N 1
ATOM 580 C CA . ASP A 1 74 ? 3.440 9.610 -0.760 1.00 87.44 74 ASP A CA 1
ATOM 581 C C . ASP A 1 74 ? 2.719 9.206 0.545 1.00 87.44 74 ASP A C 1
ATOM 583 O O . ASP A 1 74 ? 2.897 8.120 1.093 1.00 87.44 74 ASP A O 1
ATOM 587 N N . GLY A 1 75 ? 1.920 10.101 1.135 1.00 89.06 75 GLY A N 1
ATOM 588 C CA . GLY A 1 75 ? 1.308 9.885 2.447 1.00 89.06 75 GLY A CA 1
ATOM 589 C C . GLY A 1 75 ? 2.315 9.734 3.599 1.00 89.06 75 GLY A C 1
ATOM 590 O O . GLY A 1 75 ? 1.956 9.203 4.656 1.00 89.06 75 GLY A O 1
ATOM 591 N N . SER A 1 76 ? 3.557 10.218 3.458 1.00 88.69 76 SER A N 1
ATOM 592 C CA . SER A 1 76 ? 4.638 10.037 4.440 1.00 88.69 76 SER A CA 1
ATOM 593 C C . SER A 1 76 ? 4.287 10.562 5.833 1.00 88.69 76 SER A C 1
ATOM 595 O O . SER A 1 76 ? 4.770 10.035 6.832 1.00 88.69 76 SER A O 1
ATOM 597 N N . ASN A 1 77 ? 3.444 11.596 5.899 1.00 89.88 77 ASN A N 1
ATOM 598 C CA . ASN A 1 77 ? 2.979 12.226 7.140 1.00 89.88 77 ASN A CA 1
ATOM 599 C C . ASN A 1 77 ? 1.695 11.588 7.701 1.00 89.88 77 ASN A C 1
ATOM 601 O O . ASN A 1 77 ? 1.227 11.965 8.775 1.00 89.88 77 ASN A O 1
ATOM 605 N N . GLN A 1 78 ? 1.092 10.662 6.956 1.00 92.50 78 GLN A N 1
ATOM 606 C CA . GLN A 1 78 ? -0.191 10.033 7.267 1.00 92.50 78 GLN A CA 1
ATOM 607 C C . GLN A 1 78 ? -0.049 8.537 7.576 1.00 92.50 78 GLN A C 1
ATOM 609 O O . GLN A 1 78 ? -0.954 7.947 8.173 1.00 92.50 78 GLN A O 1
ATOM 614 N N . GLN A 1 79 ? 1.076 7.927 7.197 1.00 91.50 79 GLN A N 1
ATOM 615 C CA . GLN A 1 79 ? 1.369 6.531 7.491 1.00 91.50 79 GLN A CA 1
ATOM 616 C C . GLN A 1 79 ? 1.508 6.266 8.996 1.00 91.50 79 GLN A C 1
ATOM 618 O O . GLN A 1 79 ? 1.962 7.102 9.776 1.00 91.50 79 GLN A O 1
ATOM 623 N N . LEU A 1 80 ? 1.166 5.044 9.391 1.00 91.25 80 LEU A N 1
ATOM 624 C CA . LEU A 1 80 ? 1.487 4.500 10.704 1.00 91.25 80 LEU A CA 1
ATOM 625 C C . LEU A 1 80 ? 2.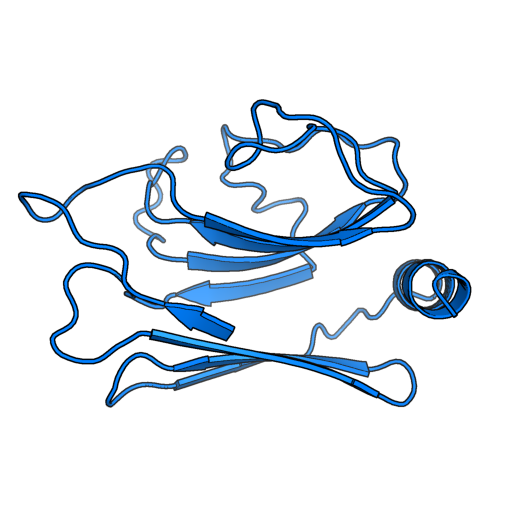945 4.037 10.748 1.00 91.25 80 LEU A C 1
ATOM 627 O O . LEU A 1 80 ? 3.679 4.361 11.677 1.00 91.25 80 LEU A O 1
ATOM 631 N N . SER A 1 81 ? 3.344 3.234 9.760 1.00 91.62 81 SER A N 1
ATOM 632 C CA . SER A 1 81 ? 4.696 2.700 9.592 1.00 91.62 81 SER A CA 1
ATOM 633 C C . SER A 1 81 ? 4.793 1.962 8.248 1.00 91.62 81 SER A C 1
ATOM 635 O O . SER A 1 81 ? 3.770 1.528 7.698 1.00 91.62 81 SER A O 1
ATOM 637 N N . GLY A 1 82 ? 6.016 1.786 7.752 1.00 93.12 82 GLY A N 1
ATOM 638 C CA . GLY A 1 82 ? 6.311 1.121 6.490 1.00 93.12 82 GLY A CA 1
ATOM 639 C C . GLY A 1 82 ? 7.775 0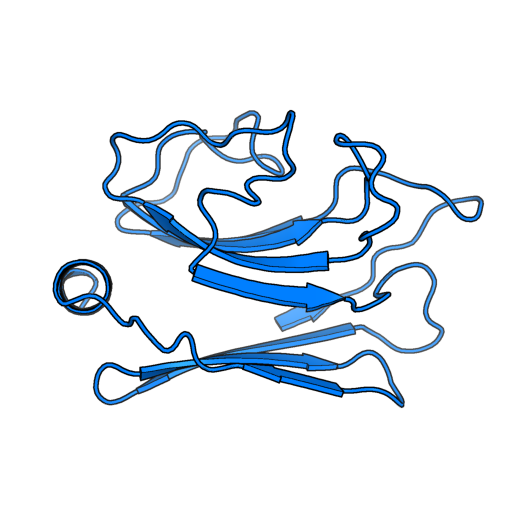.701 6.357 1.00 93.12 82 GLY A C 1
ATOM 640 O O . GLY A 1 82 ? 8.593 0.916 7.255 1.00 93.12 82 GLY A O 1
ATOM 641 N N . CYS A 1 83 ? 8.116 0.108 5.215 1.00 93.31 83 CYS A N 1
ATOM 642 C CA . CYS A 1 83 ? 9.486 -0.231 4.838 1.00 93.31 83 CYS A CA 1
ATOM 643 C C . CYS A 1 83 ? 9.743 -0.019 3.344 1.00 93.31 83 CYS A C 1
ATOM 645 O O . CYS A 1 83 ? 8.865 -0.195 2.499 1.00 93.31 83 CYS A O 1
ATOM 647 N N . LEU A 1 84 ? 11.010 0.252 3.025 1.00 93.19 84 LEU A N 1
ATOM 648 C CA . LEU A 1 84 ? 11.531 0.174 1.665 1.00 93.19 84 LEU A CA 1
ATOM 649 C C . LEU A 1 84 ? 11.564 -1.281 1.218 1.00 93.19 84 LEU A C 1
ATOM 651 O O . LEU A 1 84 ? 12.234 -2.119 1.834 1.00 93.19 84 LEU A O 1
ATOM 655 N N . ARG A 1 85 ? 10.857 -1.588 0.133 1.00 92.75 85 ARG A N 1
ATOM 656 C CA . ARG A 1 85 ? 10.797 -2.949 -0.389 1.00 92.75 85 ARG A CA 1
ATOM 657 C C . ARG A 1 85 ? 10.505 -2.922 -1.875 1.00 92.75 85 ARG A C 1
ATOM 659 O O . ARG A 1 85 ? 9.364 -2.759 -2.285 1.00 92.75 85 ARG A O 1
ATOM 666 N N . ASP A 1 86 ? 11.532 -3.190 -2.675 1.00 91.12 86 ASP A N 1
ATOM 667 C CA . ASP A 1 86 ? 11.346 -3.358 -4.111 1.00 91.12 86 ASP A CA 1
ATOM 668 C C . ASP A 1 86 ? 10.544 -4.634 -4.410 1.00 91.12 86 ASP A C 1
ATOM 670 O O . ASP A 1 86 ? 11.004 -5.764 -4.193 1.00 91.12 86 ASP A O 1
ATOM 674 N N . PHE A 1 87 ? 9.314 -4.425 -4.875 1.00 92.56 87 PHE A N 1
ATOM 675 C CA . PHE A 1 87 ? 8.360 -5.450 -5.289 1.00 92.56 87 PHE A CA 1
ATOM 676 C C . PHE A 1 87 ? 8.126 -5.468 -6.808 1.00 92.56 87 PHE A C 1
ATOM 678 O O . PHE A 1 87 ? 7.313 -6.269 -7.285 1.00 92.56 87 PHE A O 1
ATOM 685 N N . ARG A 1 88 ? 8.808 -4.608 -7.582 1.00 94.62 88 ARG A N 1
ATOM 686 C CA . ARG A 1 88 ? 8.634 -4.518 -9.036 1.00 94.62 88 ARG A CA 1
ATOM 687 C C . ARG A 1 88 ? 9.620 -5.410 -9.767 1.00 94.62 88 ARG A C 1
ATOM 689 O O . ARG A 1 88 ? 10.754 -5.590 -9.348 1.00 94.62 88 ARG A O 1
ATOM 696 N N . ASN A 1 89 ? 9.171 -5.978 -10.887 1.00 93.38 89 ASN A N 1
ATOM 697 C CA . ASN A 1 89 ? 10.007 -6.753 -11.813 1.00 93.38 89 ASN A CA 1
ATOM 698 C C . ASN A 1 89 ? 10.832 -7.878 -11.145 1.00 93.38 89 ASN A C 1
ATOM 700 O O . ASN A 1 89 ? 11.838 -8.327 -11.690 1.00 93.38 89 ASN A O 1
ATOM 704 N N . ASN A 1 90 ? 10.393 -8.363 -9.981 1.00 89.94 90 ASN A N 1
ATOM 705 C CA . ASN A 1 90 ? 11.075 -9.420 -9.249 1.00 89.94 90 ASN A CA 1
ATOM 706 C C . ASN A 1 90 ? 10.807 -10.783 -9.925 1.00 89.94 90 ASN A C 1
ATOM 708 O O . ASN A 1 90 ? 9.671 -11.038 -10.358 1.00 89.94 90 ASN A O 1
ATOM 712 N N . PRO A 1 91 ? 11.809 -11.681 -10.036 1.00 90.06 91 PRO A N 1
ATOM 713 C CA . PRO A 1 91 ? 11.614 -13.033 -10.566 1.00 90.06 91 PRO A CA 1
ATOM 714 C C . PRO A 1 91 ? 10.576 -13.841 -9.774 1.00 90.06 91 PRO A C 1
ATOM 716 O O . PRO A 1 91 ? 9.821 -14.621 -10.368 1.00 90.06 91 PRO A O 1
ATOM 719 N N . PHE A 1 92 ? 10.458 -13.604 -8.466 1.00 90.62 92 PHE A N 1
ATOM 720 C CA . PHE A 1 92 ? 9.480 -14.257 -7.600 1.00 90.62 92 PHE A CA 1
ATOM 721 C C . PHE A 1 92 ? 8.304 -13.326 -7.269 1.00 90.62 92 PHE A C 1
ATOM 723 O O . PHE A 1 92 ? 8.488 -12.113 -7.169 1.00 90.62 92 PHE A O 1
ATOM 730 N N . PRO A 1 93 ? 7.084 -13.863 -7.072 1.00 92.62 93 PRO A N 1
ATOM 731 C CA . PRO A 1 93 ? 5.957 -13.057 -6.619 1.00 92.62 93 PRO A CA 1
ATOM 732 C C . PRO A 1 93 ? 6.225 -12.404 -5.262 1.00 92.62 93 PRO A C 1
ATOM 734 O O . PRO A 1 93 ? 6.694 -13.061 -4.327 1.00 92.62 93 PRO A O 1
ATOM 737 N N . ALA A 1 94 ? 5.860 -11.130 -5.146 1.00 94.50 94 ALA A N 1
ATOM 738 C CA . ALA A 1 94 ? 5.846 -10.424 -3.879 1.00 94.50 94 ALA A CA 1
ATOM 739 C C . ALA A 1 94 ? 4.725 -10.974 -2.990 1.00 94.50 94 ALA A C 1
ATOM 741 O O . ALA A 1 94 ? 3.658 -11.383 -3.463 1.00 94.50 94 ALA A O 1
ATOM 742 N N . ARG A 1 95 ? 4.968 -10.998 -1.682 1.00 94.94 95 ARG A N 1
ATOM 743 C CA . ARG A 1 95 ? 4.012 -11.460 -0.677 1.00 94.94 95 ARG A CA 1
ATOM 744 C C . ARG A 1 95 ? 3.888 -10.408 0.405 1.00 94.94 95 ARG A C 1
ATOM 746 O O . ARG A 1 95 ? 4.894 -9.974 0.952 1.00 94.94 95 ARG A O 1
ATOM 753 N N . VAL A 1 96 ? 2.656 -10.044 0.729 1.00 94.88 96 VAL A N 1
ATOM 754 C CA . VAL A 1 96 ? 2.349 -9.184 1.870 1.00 94.88 96 VAL A CA 1
ATOM 755 C C . VAL A 1 96 ? 1.409 -9.932 2.804 1.00 94.88 96 VAL A C 1
ATOM 757 O O . VAL A 1 96 ? 0.325 -10.356 2.388 1.00 94.88 96 VAL A O 1
ATOM 760 N N . LYS A 1 97 ? 1.827 -10.134 4.054 1.00 94.31 97 LYS A N 1
ATOM 761 C CA . LYS A 1 97 ? 0.990 -10.676 5.128 1.00 94.31 97 LYS A CA 1
ATOM 762 C C . LYS A 1 97 ? 0.589 -9.521 6.041 1.00 94.31 97 LYS A C 1
ATOM 764 O O . LYS A 1 97 ? 1.445 -8.798 6.533 1.00 94.31 97 LYS A O 1
ATOM 769 N N . ILE A 1 98 ? -0.715 -9.365 6.235 1.00 93.69 98 ILE A N 1
ATOM 770 C CA . ILE A 1 98 ? -1.317 -8.370 7.121 1.00 93.69 98 ILE A CA 1
ATOM 771 C C . ILE A 1 98 ? -2.047 -9.165 8.189 1.00 93.69 98 ILE A C 1
ATOM 773 O O . ILE A 1 98 ? -2.885 -10.007 7.867 1.00 93.69 98 ILE A O 1
ATOM 777 N N . GLU A 1 99 ? -1.682 -8.945 9.440 1.00 92.19 99 GLU A N 1
ATOM 778 C CA . GLU A 1 99 ? -2.241 -9.647 10.584 1.00 92.19 99 GLU A CA 1
ATOM 779 C C . GLU A 1 99 ? -2.704 -8.616 11.600 1.00 92.19 99 GLU A C 1
ATOM 781 O O . GLU A 1 99 ? -1.949 -7.722 11.969 1.00 92.19 99 GLU A O 1
ATOM 786 N N . TYR A 1 100 ? -3.954 -8.735 12.035 1.00 89.06 100 TYR A N 1
ATOM 787 C CA . TYR A 1 100 ? -4.486 -7.941 13.127 1.00 89.06 100 TYR A CA 1
ATOM 788 C C . TYR A 1 100 ? -4.950 -8.886 14.224 1.00 89.06 100 TYR A C 1
ATOM 790 O O . TYR A 1 100 ? -5.916 -9.628 14.045 1.00 89.06 100 TYR A O 1
ATOM 798 N N . TYR A 1 101 ? -4.232 -8.905 15.342 1.00 87.44 101 TYR A N 1
ATOM 799 C CA . TYR A 1 101 ? -4.498 -9.834 16.432 1.00 87.44 101 TYR A CA 1
ATOM 800 C C . TYR A 1 101 ? -4.281 -9.158 17.776 1.00 87.44 101 TYR A C 1
ATOM 802 O O . TYR A 1 101 ? -3.258 -8.513 17.987 1.00 87.44 101 TYR A O 1
ATOM 810 N N . LYS A 1 102 ? -5.254 -9.305 18.688 1.00 87.31 102 LYS A N 1
ATOM 811 C CA . LYS A 1 102 ? -5.233 -8.685 20.024 1.00 87.31 102 LYS A CA 1
ATOM 812 C C . LYS A 1 102 ? -4.777 -7.227 19.976 1.00 87.31 102 LYS A C 1
ATOM 814 O O . LYS A 1 102 ? -3.878 -6.833 20.712 1.00 87.31 102 LYS A O 1
ATOM 819 N N . ASN A 1 103 ? -5.410 -6.440 19.107 1.00 82.00 103 ASN A N 1
ATOM 820 C CA . ASN A 1 103 ? -5.140 -5.012 18.981 1.00 82.00 103 ASN A CA 1
ATOM 821 C C . ASN A 1 103 ? -3.734 -4.664 18.472 1.00 82.00 103 ASN A C 1
ATOM 823 O O . ASN A 1 103 ? -3.280 -3.545 18.672 1.00 82.00 103 ASN A O 1
ATOM 827 N N . VAL A 1 104 ? -3.050 -5.592 17.804 1.00 85.31 104 VAL A N 1
ATOM 828 C CA . VAL A 1 104 ? -1.740 -5.360 17.192 1.00 85.31 104 VAL A CA 1
ATOM 829 C C . VAL A 1 104 ? -1.847 -5.606 15.696 1.00 85.31 104 VAL A C 1
ATOM 831 O O . VAL A 1 104 ? -2.247 -6.690 15.273 1.00 85.31 104 VAL A O 1
ATOM 834 N N . LEU A 1 105 ? -1.493 -4.590 14.906 1.00 88.81 105 LEU A N 1
ATOM 835 C CA . LEU A 1 105 ? -1.320 -4.706 13.461 1.00 88.81 105 LEU A CA 1
ATOM 836 C C . LEU A 1 105 ? 0.136 -5.066 13.151 1.00 88.81 105 LEU A C 1
ATOM 838 O O . LEU A 1 105 ? 1.046 -4.321 13.507 1.00 88.81 105 LEU A O 1
ATOM 842 N N . THR A 1 106 ? 0.335 -6.160 12.427 1.00 91.62 106 THR A N 1
ATOM 843 C CA . THR A 1 106 ? 1.630 -6.584 11.891 1.00 91.62 106 THR A CA 1
ATOM 844 C C . THR A 1 106 ? 1.541 -6.636 10.375 1.00 91.62 106 THR A C 1
ATOM 846 O O . THR A 1 106 ? 0.670 -7.314 9.821 1.00 91.62 106 THR A O 1
ATOM 849 N N . VAL A 1 107 ? 2.457 -5.950 9.693 1.00 93.25 107 VAL A N 1
ATOM 850 C CA . VAL A 1 107 ? 2.589 -6.023 8.235 1.00 93.25 107 VAL A CA 1
ATOM 851 C C . VAL A 1 107 ? 3.966 -6.571 7.893 1.00 93.25 107 VAL A C 1
ATOM 853 O O . VAL A 1 107 ? 4.985 -6.088 8.376 1.00 93.25 107 VAL A O 1
ATOM 856 N N . MET A 1 108 ? 3.979 -7.610 7.065 1.00 93.81 108 MET A N 1
ATOM 857 C CA . MET A 1 108 ? 5.182 -8.259 6.556 1.00 93.81 108 MET A CA 1
ATOM 858 C C . MET A 1 108 ? 5.177 -8.199 5.036 1.00 93.81 108 MET A C 1
ATOM 860 O O . MET A 1 108 ? 4.199 -8.618 4.417 1.00 93.81 108 MET A O 1
ATOM 864 N N . ALA A 1 109 ? 6.265 -7.724 4.437 1.00 94.06 109 ALA A N 1
ATOM 865 C CA . ALA A 1 109 ? 6.464 -7.659 2.996 1.00 94.06 109 ALA A CA 1
ATOM 866 C C . ALA A 1 109 ? 7.728 -8.427 2.586 1.00 94.06 109 ALA A C 1
ATOM 868 O O . ALA A 1 109 ? 8.842 -8.119 3.016 1.00 94.06 109 ALA A O 1
ATOM 869 N N . HIS A 1 110 ? 7.544 -9.416 1.715 1.00 91.56 110 HIS A N 1
ATOM 870 C CA . HIS A 1 110 ? 8.564 -10.366 1.289 1.00 91.56 110 HIS A CA 1
ATOM 871 C C . HIS A 1 110 ? 8.666 -10.421 -0.240 1.00 91.56 110 HIS A C 1
ATOM 873 O O . HIS A 1 110 ? 7.672 -10.682 -0.924 1.00 91.56 110 HIS A O 1
ATOM 879 N N . THR A 1 111 ? 9.870 -10.236 -0.788 1.00 88.62 111 THR A N 1
ATOM 880 C CA . THR A 1 111 ? 10.125 -10.239 -2.244 1.00 88.62 111 THR A CA 1
ATOM 881 C C . THR A 1 111 ? 11.202 -11.255 -2.637 1.00 88.62 111 THR A C 1
ATOM 883 O O . THR A 1 111 ? 12.235 -10.945 -3.229 1.00 88.62 111 THR A O 1
ATOM 886 N N . GLY A 1 112 ? 10.954 -12.519 -2.290 1.00 79.12 112 GLY A N 1
ATOM 887 C CA . GLY A 1 112 ? 11.822 -13.648 -2.633 1.00 79.12 112 GLY A CA 1
ATOM 888 C C . GLY A 1 112 ? 12.894 -13.902 -1.578 1.00 79.12 112 GLY A C 1
ATOM 889 O O . GLY A 1 112 ? 12.745 -14.832 -0.801 1.00 79.12 112 GLY A O 1
ATOM 890 N N . ASN A 1 113 ? 13.946 -13.081 -1.545 1.00 70.38 113 ASN A N 1
ATOM 891 C CA . ASN A 1 113 ? 15.089 -13.274 -0.633 1.00 70.38 113 ASN A CA 1
ATOM 892 C C . ASN A 1 113 ? 15.152 -12.246 0.500 1.00 70.38 113 ASN A C 1
ATOM 894 O O . ASN A 1 113 ? 16.044 -12.304 1.341 1.00 70.38 113 ASN A O 1
ATOM 898 N N . TRP A 1 114 ? 14.241 -11.276 0.501 1.00 73.12 114 TRP A N 1
ATOM 899 C CA . TRP A 1 114 ? 14.281 -10.160 1.428 1.00 73.12 114 TRP A CA 1
ATOM 900 C C . TRP A 1 114 ? 12.912 -9.933 2.059 1.00 73.12 114 TRP A C 1
ATOM 902 O O . TRP A 1 114 ? 11.899 -9.886 1.357 1.00 73.12 114 TRP A O 1
ATOM 912 N N . GLU A 1 115 ? 12.904 -9.743 3.378 1.00 84.12 115 GLU A N 1
ATOM 913 C CA . GLU A 1 115 ? 11.707 -9.536 4.195 1.00 84.12 115 GLU A CA 1
ATOM 914 C C . GLU A 1 115 ? 11.819 -8.269 5.052 1.00 84.12 115 GLU A C 1
ATOM 916 O O . GLU A 1 115 ? 12.891 -7.937 5.553 1.00 84.12 115 GLU A O 1
ATOM 921 N N . CYS A 1 116 ? 10.748 -7.478 5.117 1.00 87.19 116 CYS A N 1
ATOM 922 C CA . CYS A 1 116 ? 10.576 -6.464 6.156 1.00 87.19 116 CYS A CA 1
ATOM 923 C C . CYS A 1 116 ? 9.284 -6.754 6.904 1.00 87.19 116 CYS A C 1
ATOM 925 O O . CYS A 1 116 ? 8.271 -7.084 6.292 1.00 87.19 116 CYS A O 1
ATOM 927 N N . SER A 1 117 ? 9.347 -6.626 8.222 1.00 89.25 117 SER A N 1
ATOM 928 C CA . SER A 1 117 ? 8.233 -6.820 9.137 1.00 89.25 117 SER A CA 1
ATOM 929 C C . SER A 1 117 ? 8.193 -5.638 10.087 1.00 89.25 117 SER A C 1
ATOM 931 O O . SER A 1 117 ? 9.236 -5.242 10.612 1.00 89.25 117 SER A O 1
ATOM 933 N N . TRP A 1 118 ? 7.014 -5.059 10.281 1.00 88.44 118 TRP A N 1
ATOM 934 C CA . TRP A 1 118 ? 6.829 -3.967 11.221 1.00 88.44 118 TRP A CA 1
ATOM 935 C C . TRP A 1 118 ? 5.478 -4.052 11.916 1.00 88.44 118 TRP A C 1
ATOM 937 O O . TRP A 1 118 ? 4.459 -4.464 11.354 1.00 88.44 118 TRP A O 1
ATOM 947 N N . THR A 1 119 ? 5.495 -3.605 13.164 1.00 83.56 119 THR A N 1
ATOM 948 C CA . THR A 1 119 ? 4.322 -3.378 13.998 1.00 83.56 119 THR A CA 1
ATOM 949 C C . THR A 1 119 ? 4.324 -1.900 14.366 1.00 83.56 119 THR A C 1
ATOM 951 O O . THR A 1 119 ? 5.234 -1.480 15.091 1.00 83.56 119 THR A O 1
ATOM 954 N N . PRO A 1 120 ? 3.381 -1.081 13.869 1.00 76.31 120 PRO A N 1
ATOM 955 C CA . PRO A 1 120 ? 3.337 0.326 14.236 1.00 76.31 120 PRO A CA 1
ATOM 956 C C . PRO A 1 120 ? 3.274 0.484 15.760 1.00 76.31 120 PRO A C 1
ATOM 958 O O . PRO A 1 120 ? 2.386 -0.069 16.413 1.00 76.31 120 PRO A O 1
ATOM 961 N N . SER A 1 121 ? 4.226 1.230 16.328 1.00 61.72 121 SER A N 1
ATOM 962 C CA . SER A 1 121 ? 4.333 1.465 17.777 1.00 61.72 121 SER A CA 1
ATOM 963 C C . SER A 1 121 ? 3.093 2.165 18.338 1.00 61.72 121 SER A C 1
ATOM 965 O O . SER A 1 121 ? 2.699 1.944 19.480 1.00 61.72 121 SER A O 1
ATOM 967 N N . THR A 1 122 ? 2.429 2.962 17.505 1.00 56.44 122 THR A N 1
ATOM 968 C CA . THR A 1 122 ? 1.139 3.588 17.764 1.00 56.44 122 THR A CA 1
ATOM 969 C C . THR A 1 122 ? 0.026 2.800 17.083 1.00 56.44 122 THR A C 1
ATOM 971 O O . THR A 1 122 ? -0.586 3.246 16.112 1.00 56.44 122 THR A O 1
ATOM 974 N N . THR A 1 123 ? -0.355 1.656 17.656 1.00 54.06 123 THR A N 1
ATOM 975 C CA . THR A 1 123 ? -1.778 1.298 17.565 1.00 54.06 123 THR A CA 1
ATOM 976 C C . THR A 1 123 ? -2.522 2.280 18.469 1.00 54.06 123 THR A C 1
ATOM 978 O O . THR A 1 123 ? -2.804 1.997 19.629 1.00 54.06 123 THR A O 1
ATOM 981 N N . THR A 1 124 ? -2.735 3.505 17.982 1.00 51.38 124 THR A N 1
ATOM 982 C CA . THR A 1 124 ? -3.505 4.526 18.693 1.00 51.38 124 THR A CA 1
ATOM 983 C C . THR A 1 124 ? -4.849 3.916 19.070 1.00 51.38 124 THR A C 1
ATOM 985 O O . THR A 1 124 ? -5.424 3.200 18.256 1.00 51.38 124 THR A O 1
ATOM 988 N N . THR A 1 125 ? -5.394 4.231 20.247 1.00 51.84 125 THR A N 1
ATOM 989 C CA . THR A 1 125 ? -6.718 3.760 20.695 1.00 51.84 125 THR A CA 1
ATOM 990 C C . THR A 1 125 ? -7.783 3.888 19.596 1.00 51.84 125 THR A C 1
ATOM 992 O O . THR A 1 125 ? -8.652 3.033 19.475 1.00 51.84 125 THR A O 1
ATOM 995 N N . ARG A 1 126 ? -7.673 4.912 18.730 1.00 53.72 126 ARG A N 1
ATOM 996 C CA . ARG A 1 126 ? -8.503 5.114 17.529 1.00 53.72 126 ARG A CA 1
ATOM 997 C C . ARG A 1 126 ? -8.303 4.065 16.430 1.00 53.72 126 ARG A C 1
ATOM 999 O O . ARG A 1 126 ? -9.297 3.618 15.881 1.00 53.72 126 ARG A O 1
ATOM 1006 N N . THR A 1 127 ? -7.072 3.658 16.128 1.00 55.47 127 THR A N 1
ATOM 1007 C CA . THR A 1 127 ? -6.755 2.565 15.191 1.00 55.47 127 THR A CA 1
ATOM 1008 C C . THR A 1 127 ? -7.359 1.252 15.666 1.00 55.47 127 THR A C 1
ATOM 1010 O O . THR A 1 127 ? -7.970 0.525 14.888 1.00 55.47 127 THR A O 1
ATOM 1013 N N . THR A 1 128 ? -7.243 0.988 16.967 1.00 55.41 128 THR A N 1
ATOM 1014 C CA . THR A 1 128 ? -7.823 -0.184 17.616 1.00 55.41 128 THR A CA 1
ATOM 1015 C C . THR A 1 128 ? -9.334 -0.193 17.530 1.00 55.41 128 THR A C 1
ATOM 1017 O O . THR A 1 128 ? -9.918 -1.174 17.100 1.00 55.41 128 THR A O 1
ATOM 1020 N N . THR A 1 129 ? -9.935 0.941 17.880 1.00 59.12 129 THR A N 1
ATOM 1021 C CA . THR A 1 129 ? -11.375 1.178 17.836 1.00 59.12 129 THR A CA 1
ATOM 1022 C C . THR A 1 129 ? -11.886 0.980 16.405 1.00 59.12 129 THR A C 1
ATOM 1024 O O . THR A 1 129 ? -12.720 0.118 16.165 1.00 59.12 129 THR A O 1
ATOM 1027 N N . LEU A 1 130 ? -11.323 1.689 15.421 1.00 63.94 130 LEU A N 1
ATOM 1028 C CA . LEU A 1 130 ? -11.717 1.604 14.008 1.00 63.94 130 LEU A CA 1
ATOM 1029 C C . LEU A 1 130 ? -11.624 0.187 13.439 1.00 63.94 130 LEU A C 1
ATOM 1031 O O . LEU A 1 130 ? -12.541 -0.248 12.754 1.00 63.94 130 LEU A O 1
ATOM 1035 N N . MET A 1 131 ? -10.541 -0.538 13.728 1.00 68.56 131 MET A N 1
ATOM 1036 C CA . MET A 1 131 ? -10.384 -1.911 13.246 1.00 68.56 131 MET A CA 1
ATOM 1037 C C . MET A 1 131 ? -11.242 -2.920 14.023 1.00 68.56 131 MET A C 1
ATOM 1039 O O . MET A 1 131 ? -11.632 -3.931 13.441 1.00 68.56 131 MET A O 1
ATOM 1043 N N . SER A 1 132 ? -11.568 -2.661 15.297 1.00 62.53 132 SER A N 1
ATOM 1044 C CA . SER A 1 132 ? -12.440 -3.527 16.101 1.00 62.53 132 SER A CA 1
ATOM 1045 C C . SER A 1 132 ? -13.926 -3.377 15.772 1.00 62.53 132 SER A C 1
ATOM 1047 O O . SER A 1 132 ? -14.642 -4.356 15.895 1.00 62.53 132 SER A O 1
ATOM 1049 N N . TRP A 1 133 ? -14.394 -2.197 15.339 1.00 57.00 133 TRP A N 1
ATOM 1050 C CA . TRP A 1 133 ? -15.796 -1.978 14.917 1.00 57.00 133 TRP A CA 1
ATOM 1051 C C . TRP A 1 133 ? -16.159 -2.635 13.581 1.00 57.00 133 TRP A C 1
ATOM 1053 O O . TRP A 1 133 ? -17.325 -2.653 13.202 1.00 57.00 133 TRP A O 1
ATOM 1063 N N . LEU A 1 134 ? -15.165 -3.134 12.844 1.00 56.38 134 LEU A N 1
ATOM 1064 C CA . LEU A 1 134 ? -15.370 -3.883 11.603 1.00 56.38 134 LEU A CA 1
ATOM 1065 C C . LEU A 1 134 ? -15.728 -5.363 11.861 1.00 56.38 134 LEU A C 1
ATOM 1067 O O . LEU A 1 134 ? -15.819 -6.131 10.904 1.00 56.38 134 LEU A O 1
ATOM 1071 N N . TRP A 1 135 ? -15.925 -5.740 13.132 1.00 45.22 135 TRP A N 1
ATOM 1072 C CA . TRP A 1 135 ? -16.371 -7.048 13.622 1.00 45.22 135 TRP A CA 1
ATOM 1073 C C . TRP A 1 135 ? -17.680 -6.932 14.402 1.00 45.22 135 TRP A C 1
ATOM 1075 O O . TRP A 1 135 ? -17.850 -5.922 15.124 1.00 45.22 135 TRP A O 1
#

Radius of gyration: 14.4 Å; chains: 1; bounding box: 33×29×40 Å

Organism: Ornithodoros moubata (NCBI:txid6938)

pLDDT: mean 87.72, std 11.84, range [45.22, 96.62]

Foldseek 3Di:
DWAAAEDPDDADDFFAKDDDFLDDFQADDDRRGDQFTQAKIWTQGAHDLCPPPQPRKTFMFHHRRPDGQDPNHNSPVGTLDIHHDDRHPAPGIKDWDWDQDPLWTKIWIDRPPDIDIDIRPPSPPSNSVSHVVSD

InterPro domains:
  IPR005052 Legume-like lectin [PF03388] (2-113)
  IPR005052 Legume-like lectin [PS51328] (1-135)
  IPR013320 Concanavalin A-like lectin/glucanase domain superfamily [SSF49899] (2-117)
  IPR051136 Intracellular Lectin and Glycoprotein Transporter [PTHR12223] (3-113)

Secondary structure (DSSP, 8-state):
-EE-B--SSS----EEEEEEESSPPPP-SBTTB-S--EEEEEEEE-S-SSSSS--SEEEEEEEES-PPP-GGGTTTTT-SEEEE---BS-SSPEEEEEEEETTEEEEEEE-SS-EEEE--S---HHHHHHHHTT-

Sequence (135 aa):
MVFRVTGRGRLGADGLAFWYTDRRMPSGPVFGSSDKWLGLGVFMDSFDNDNKNNNPYVMAMVNDGLKEYDHNSDGSNQQLSGCLRDFRNNPFPARVKIEYYKNVLTVMAHTGNWECSWTPSTTTTRTTTLMSWLW